Protein AF-A0A6C1CCD1-F1 (afdb_monomer_lite)

Structure (mmCIF, N/CA/C/O backbone):
data_AF-A0A6C1CCD1-F1
#
_entry.id   AF-A0A6C1CCD1-F1
#
loop_
_atom_site.group_PDB
_atom_site.id
_atom_site.type_symbol
_atom_site.label_atom_id
_atom_site.label_alt_id
_atom_site.label_comp_id
_atom_site.label_asym_id
_atom_site.label_entity_id
_atom_site.label_seq_id
_atom_site.pdbx_PDB_ins_code
_atom_site.Cartn_x
_atom_site.Cartn_y
_atom_site.Cartn_z
_atom_site.occupancy
_atom_site.B_iso_or_equiv
_atom_site.auth_seq_id
_atom_site.auth_comp_id
_atom_site.auth_asym_id
_atom_site.auth_atom_id
_atom_site.pdbx_PDB_model_num
ATOM 1 N N . MET A 1 1 ? -12.111 0.740 2.385 1.00 74.69 1 MET A N 1
ATOM 2 C CA . MET A 1 1 ? -10.955 1.559 2.823 1.00 74.69 1 MET A CA 1
ATOM 3 C C . MET A 1 1 ? -9.667 0.750 2.963 1.00 74.69 1 MET A C 1
ATOM 5 O O . MET A 1 1 ? -8.777 0.962 2.158 1.00 74.69 1 MET A O 1
ATOM 9 N N . TYR A 1 2 ? -9.517 -0.179 3.922 1.00 77.62 2 TYR A N 1
ATOM 10 C CA . TYR A 1 2 ? -8.258 -0.946 4.051 1.00 77.62 2 TYR A CA 1
ATOM 11 C C . TYR A 1 2 ? -8.014 -1.945 2.901 1.00 77.62 2 TYR A C 1
ATOM 13 O O . TYR A 1 2 ? -6.892 -2.056 2.410 1.00 77.62 2 TYR A O 1
ATOM 21 N N . GLU A 1 3 ? -9.058 -2.639 2.435 1.00 80.81 3 GLU A N 1
ATOM 22 C CA . GLU A 1 3 ? -8.951 -3.547 1.281 1.00 80.81 3 GLU A CA 1
ATOM 23 C C . GLU A 1 3 ? -8.674 -2.789 -0.030 1.00 80.81 3 GLU A C 1
ATOM 25 O O . GLU A 1 3 ? -7.827 -3.217 -0.810 1.00 80.81 3 GLU A O 1
ATOM 30 N N . ASP A 1 4 ? -9.261 -1.603 -0.216 1.00 83.50 4 ASP A N 1
ATOM 31 C CA . ASP A 1 4 ? -8.939 -0.725 -1.354 1.00 83.50 4 ASP A CA 1
ATOM 32 C C . ASP A 1 4 ? -7.466 -0.283 -1.312 1.00 83.50 4 ASP A C 1
ATOM 34 O O . ASP A 1 4 ? -6.770 -0.294 -2.325 1.00 83.50 4 ASP A O 1
ATOM 38 N N . ALA A 1 5 ? -6.944 0.024 -0.119 1.00 83.31 5 ALA A N 1
ATOM 39 C CA . ALA A 1 5 ? -5.538 0.373 0.053 1.00 83.31 5 ALA A CA 1
ATOM 40 C C . ALA A 1 5 ? -4.589 -0.809 -0.233 1.00 83.31 5 ALA A C 1
ATOM 42 O O . ALA A 1 5 ? -3.480 -0.606 -0.727 1.00 83.31 5 ALA A O 1
ATOM 43 N N . LYS A 1 6 ? -5.002 -2.057 0.033 1.00 86.69 6 LYS A N 1
ATOM 44 C CA . LYS A 1 6 ? -4.247 -3.247 -0.401 1.00 86.69 6 LYS A CA 1
ATOM 45 C C . LYS A 1 6 ? -4.239 -3.390 -1.922 1.00 86.69 6 LYS A C 1
ATOM 47 O O . LYS A 1 6 ? -3.184 -3.709 -2.468 1.00 86.69 6 LYS A O 1
ATOM 52 N N . ALA A 1 7 ? -5.373 -3.155 -2.582 1.00 91.06 7 ALA A N 1
ATOM 53 C CA . ALA A 1 7 ? -5.458 -3.183 -4.040 1.00 91.06 7 ALA A CA 1
ATOM 54 C C . ALA A 1 7 ? -4.522 -2.135 -4.665 1.00 91.06 7 ALA A C 1
ATOM 56 O O . ALA A 1 7 ? -3.723 -2.479 -5.533 1.00 91.06 7 ALA A O 1
ATOM 57 N N . GLY A 1 8 ? -4.502 -0.910 -4.127 1.00 88.25 8 GLY A N 1
ATOM 58 C CA . GLY A 1 8 ? -3.578 0.141 -4.568 1.00 88.25 8 GLY A CA 1
ATOM 59 C C . GLY A 1 8 ? -2.096 -0.241 -4.437 1.00 88.25 8 GLY A C 1
ATOM 60 O O . GLY A 1 8 ? -1.307 0.023 -5.342 1.00 88.25 8 GLY A O 1
ATOM 61 N N . VAL A 1 9 ? -1.704 -0.939 -3.362 1.00 92.75 9 VAL A N 1
ATOM 62 C CA . VAL A 1 9 ? -0.330 -1.467 -3.221 1.00 92.75 9 VAL A CA 1
ATOM 63 C C . VAL A 1 9 ? -0.027 -2.554 -4.258 1.00 92.75 9 VAL A C 1
ATOM 65 O O . VAL A 1 9 ? 1.097 -2.621 -4.755 1.00 92.75 9 VAL A O 1
ATOM 68 N N . ALA A 1 10 ? -0.990 -3.421 -4.580 1.00 94.06 10 ALA A N 1
ATOM 69 C CA . ALA A 1 10 ? -0.799 -4.464 -5.586 1.00 94.06 10 ALA A CA 1
ATOM 70 C C . ALA A 1 10 ? -0.605 -3.868 -6.990 1.00 94.06 10 ALA A C 1
ATOM 72 O O . ALA A 1 10 ? 0.312 -4.274 -7.702 1.00 94.06 10 ALA A O 1
ATOM 73 N N . GLU A 1 11 ? -1.398 -2.859 -7.351 1.00 93.56 11 GLU A N 1
ATOM 74 C CA . GLU A 1 11 ? -1.240 -2.132 -8.613 1.00 93.56 11 GLU A CA 1
ATOM 75 C C . GLU A 1 11 ? 0.106 -1.408 -8.705 1.00 93.56 11 GLU A C 1
ATOM 77 O O . GLU A 1 11 ? 0.803 -1.534 -9.711 1.00 93.56 11 GLU A O 1
ATOM 82 N N . ALA A 1 12 ? 0.515 -0.698 -7.648 1.00 93.56 12 ALA A N 1
ATOM 83 C CA . ALA A 1 12 ? 1.795 0.007 -7.635 1.00 93.56 12 ALA A CA 1
ATOM 84 C C . ALA A 1 12 ? 2.985 -0.963 -7.748 1.00 93.56 12 ALA A C 1
ATOM 86 O O . ALA A 1 12 ? 3.949 -0.693 -8.461 1.00 93.56 12 ALA A O 1
ATOM 87 N N . ARG A 1 13 ? 2.898 -2.151 -7.129 1.00 94.06 13 ARG A N 1
ATOM 88 C CA . ARG A 1 13 ? 3.904 -3.214 -7.311 1.00 94.06 13 ARG A CA 1
ATOM 89 C C . ARG A 1 13 ? 3.995 -3.676 -8.758 1.00 94.06 13 ARG A C 1
ATOM 91 O O . ARG A 1 13 ? 5.103 -3.879 -9.246 1.00 94.06 13 ARG A O 1
ATOM 98 N N . GLN A 1 14 ? 2.859 -3.834 -9.434 1.00 94.56 14 GLN A N 1
ATOM 99 C CA . GLN A 1 14 ? 2.856 -4.204 -10.845 1.00 94.56 14 GLN A CA 1
ATOM 100 C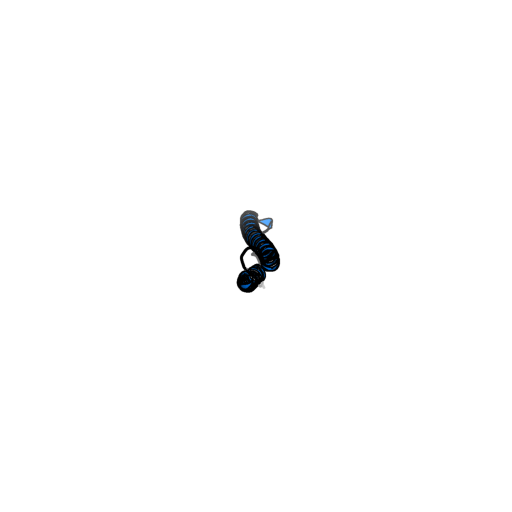 C . GLN A 1 14 ? 3.522 -3.116 -11.698 1.00 94.56 14 GLN A C 1
ATOM 102 O O . GLN A 1 14 ? 4.373 -3.439 -12.519 1.00 94.56 14 GLN A O 1
ATOM 107 N N . ARG A 1 15 ? 3.242 -1.831 -11.437 1.00 91.81 15 ARG A N 1
ATOM 108 C CA . ARG A 1 15 ? 3.897 -0.717 -12.146 1.00 91.81 15 ARG A CA 1
ATOM 109 C C . ARG A 1 15 ? 5.410 -0.694 -11.943 1.00 91.81 15 ARG A C 1
ATOM 111 O O . ARG A 1 15 ? 6.133 -0.469 -12.907 1.00 91.81 15 ARG A O 1
ATOM 118 N N . VAL A 1 16 ? 5.905 -0.985 -10.736 1.00 93.44 16 VAL A N 1
ATOM 119 C CA . VAL A 1 16 ? 7.354 -1.120 -10.482 1.00 93.44 16 VAL A CA 1
ATOM 120 C C . VAL A 1 16 ? 7.952 -2.268 -11.293 1.00 93.44 16 VAL A C 1
ATOM 122 O O . VAL A 1 16 ? 9.010 -2.097 -11.896 1.00 93.44 16 VAL A O 1
ATOM 125 N N . LEU A 1 17 ? 7.283 -3.425 -11.341 1.00 93.00 17 LEU A N 1
ATOM 126 C CA . LEU A 1 17 ? 7.740 -4.566 -12.141 1.00 93.00 17 LEU A CA 1
ATOM 127 C C . LEU A 1 17 ? 7.806 -4.201 -13.627 1.00 93.00 17 LEU A C 1
ATOM 129 O O . LEU A 1 17 ? 8.831 -4.434 -14.267 1.00 93.00 17 LEU A O 1
ATOM 133 N N . ASP A 1 18 ? 6.769 -3.558 -14.152 1.00 92.75 18 ASP A N 1
ATOM 134 C CA . ASP A 1 18 ? 6.710 -3.154 -15.555 1.00 92.75 18 ASP A CA 1
ATOM 135 C C . ASP A 1 18 ? 7.773 -2.088 -15.878 1.00 92.75 18 ASP A C 1
ATOM 137 O O . ASP A 1 18 ? 8.453 -2.158 -16.903 1.00 92.75 18 ASP A O 1
ATOM 141 N N . ALA A 1 19 ? 7.978 -1.124 -14.977 1.00 91.00 19 ALA A N 1
ATOM 142 C CA . ALA A 1 19 ? 8.978 -0.072 -15.130 1.00 91.00 19 ALA A CA 1
ATOM 143 C C . ALA A 1 19 ? 10.420 -0.587 -14.988 1.00 91.00 19 ALA A C 1
ATOM 145 O O . ALA A 1 19 ? 11.331 -0.032 -15.613 1.00 91.00 19 ALA A O 1
ATOM 146 N N . SER A 1 20 ? 10.631 -1.668 -14.227 1.00 89.38 20 SER A N 1
ATOM 147 C CA . SER A 1 20 ? 11.951 -2.280 -14.020 1.00 89.38 20 SER A CA 1
ATOM 148 C C . SER A 1 20 ? 12.544 -2.873 -15.300 1.00 89.38 20 SER A C 1
ATOM 150 O O . SER A 1 20 ? 13.765 -2.967 -15.429 1.00 89.38 20 SER A O 1
ATOM 152 N N . ALA A 1 21 ? 11.703 -3.176 -16.297 1.00 90.31 21 ALA A N 1
ATOM 153 C CA . ALA A 1 21 ? 12.146 -3.591 -17.626 1.00 90.31 21 ALA A CA 1
ATOM 154 C C . ALA A 1 21 ? 12.990 -2.518 -18.343 1.00 90.31 21 ALA A C 1
ATOM 156 O O . ALA A 1 21 ? 13.780 -2.849 -19.225 1.00 90.31 21 ALA A O 1
ATOM 157 N N . GLY A 1 22 ? 12.854 -1.241 -17.961 1.00 81.56 22 GLY A N 1
ATOM 158 C CA . GLY A 1 22 ? 13.667 -0.138 -18.481 1.00 81.56 22 GLY A CA 1
ATOM 159 C C . GLY A 1 22 ? 15.060 -0.011 -17.850 1.00 81.56 22 GLY A C 1
ATOM 160 O O . GLY A 1 22 ? 15.819 0.863 -18.261 1.00 81.56 22 GLY A O 1
ATOM 161 N N . GLY A 1 23 ? 15.402 -0.859 -16.874 1.00 83.81 23 GLY A N 1
ATOM 162 C CA . GLY A 1 23 ? 16.659 -0.802 -16.129 1.00 83.81 23 GLY A CA 1
ATOM 163 C C . GLY A 1 23 ? 16.585 0.032 -14.837 1.00 83.81 23 GLY A C 1
ATOM 164 O O . GLY A 1 23 ? 15.606 0.744 -14.607 1.00 83.81 23 GLY A O 1
ATOM 165 N N . PRO A 1 24 ? 17.615 -0.064 -13.975 1.00 81.56 24 PRO A N 1
ATOM 166 C CA . PRO A 1 24 ? 17.601 0.483 -12.613 1.00 81.56 24 PRO A CA 1
ATOM 167 C C . PRO A 1 24 ? 17.598 2.018 -12.546 1.00 81.56 24 PRO A C 1
ATOM 169 O O . PRO A 1 24 ? 17.032 2.575 -11.613 1.00 81.56 24 PRO A O 1
ATOM 172 N N . ASP A 1 25 ? 18.163 2.696 -13.547 1.00 84.94 25 ASP A N 1
ATOM 173 C CA . ASP A 1 25 ? 18.216 4.167 -13.616 1.00 84.94 25 ASP A CA 1
ATOM 174 C C . ASP A 1 25 ? 17.074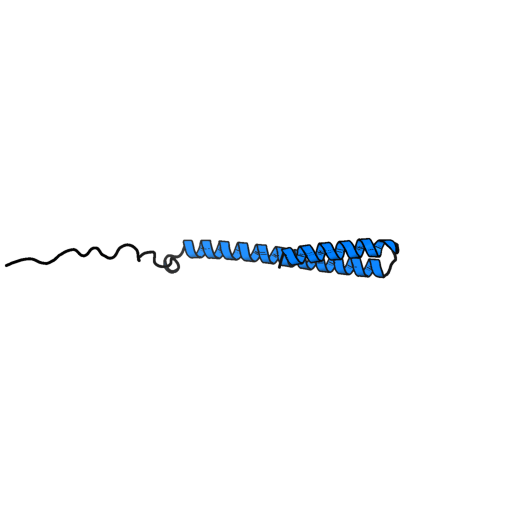 4.759 -14.459 1.00 84.94 25 ASP A C 1
ATOM 176 O O . ASP A 1 25 ? 17.108 5.918 -14.879 1.00 84.94 25 ASP A O 1
ATOM 180 N N . SER A 1 26 ? 16.055 3.951 -14.762 1.00 88.25 26 SER A N 1
ATOM 181 C CA . SER A 1 26 ? 14.902 4.400 -15.531 1.00 88.25 26 SER A CA 1
ATOM 182 C C . SER A 1 26 ? 14.108 5.442 -14.731 1.00 88.25 26 SER A C 1
ATOM 184 O O . SER A 1 26 ? 13.667 5.145 -13.619 1.00 88.25 26 SER A O 1
ATOM 186 N N . PRO A 1 27 ? 13.813 6.630 -15.292 1.00 89.69 27 PRO A N 1
ATOM 187 C CA . PRO A 1 27 ? 12.972 7.620 -14.616 1.00 89.69 27 PRO A CA 1
ATOM 188 C C . PRO A 1 27 ? 11.564 7.079 -14.333 1.00 89.69 27 PRO A C 1
ATOM 190 O O . PRO A 1 27 ? 10.965 7.422 -13.321 1.00 89.69 27 PRO A O 1
ATOM 193 N N . ARG A 1 28 ? 11.066 6.162 -15.176 1.00 87.94 28 ARG A N 1
ATOM 194 C CA . ARG A 1 28 ? 9.792 5.465 -14.942 1.00 87.94 28 ARG A CA 1
ATOM 195 C C . ARG A 1 28 ? 9.849 4.537 -13.733 1.00 87.94 28 ARG A C 1
ATOM 197 O O . ARG A 1 28 ? 8.831 4.322 -13.090 1.00 87.94 28 ARG A O 1
ATOM 204 N N . LEU A 1 29 ? 11.016 3.951 -13.449 1.00 92.00 29 LEU A N 1
ATOM 205 C CA . LEU A 1 29 ? 11.192 3.096 -12.279 1.00 92.00 29 LEU A CA 1
ATOM 206 C C . LEU A 1 29 ? 11.212 3.934 -11.001 1.00 92.00 29 LEU A C 1
ATOM 208 O O . LEU A 1 29 ? 10.570 3.542 -10.034 1.00 92.00 29 LEU A O 1
ATOM 212 N N . ALA A 1 30 ? 11.890 5.084 -11.015 1.00 91.75 30 ALA A N 1
ATOM 213 C CA . ALA A 1 30 ? 11.871 6.020 -9.893 1.00 91.75 30 ALA A CA 1
ATOM 214 C C . ALA A 1 30 ? 10.437 6.475 -9.565 1.00 91.75 30 ALA A C 1
ATOM 216 O O . ALA A 1 30 ? 9.989 6.313 -8.436 1.00 91.75 30 ALA A O 1
ATOM 217 N N . GLU A 1 31 ? 9.680 6.913 -10.574 1.00 93.19 31 GLU A N 1
ATOM 218 C CA . GLU A 1 31 ? 8.278 7.322 -10.406 1.00 93.19 31 GLU A CA 1
ATOM 219 C C . GLU A 1 31 ? 7.392 6.176 -9.884 1.00 93.19 31 GLU A C 1
ATOM 221 O O . GLU A 1 31 ? 6.613 6.358 -8.950 1.00 93.19 31 GLU A O 1
ATOM 226 N N . ALA A 1 32 ? 7.552 4.958 -10.415 1.00 92.81 32 ALA A N 1
ATOM 227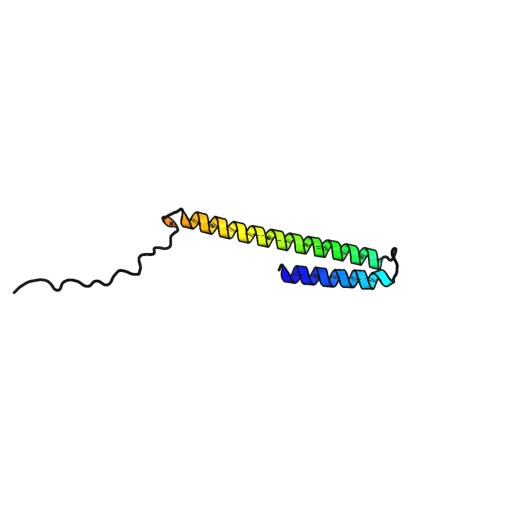 C CA . ALA A 1 32 ? 6.793 3.803 -9.941 1.00 92.81 32 ALA A CA 1
ATOM 228 C C . ALA A 1 32 ? 7.132 3.416 -8.487 1.00 92.81 32 ALA A C 1
ATOM 230 O O . ALA A 1 32 ? 6.267 2.925 -7.757 1.00 92.81 32 ALA A O 1
ATOM 231 N N . LEU A 1 33 ? 8.381 3.613 -8.054 1.00 94.00 33 LEU A N 1
ATOM 232 C CA . LEU A 1 33 ? 8.795 3.382 -6.669 1.00 94.00 33 LEU A CA 1
ATOM 233 C C . LEU A 1 33 ? 8.198 4.430 -5.725 1.00 94.00 33 LEU A C 1
ATOM 235 O O . LEU A 1 33 ? 7.704 4.048 -4.663 1.00 94.00 33 LEU A O 1
ATOM 239 N N . ASP A 1 34 ? 8.160 5.699 -6.135 1.00 96.00 34 ASP A N 1
ATOM 240 C CA . ASP A 1 34 ? 7.501 6.771 -5.380 1.00 96.00 34 ASP A CA 1
ATOM 241 C C . ASP A 1 34 ? 5.993 6.490 -5.222 1.00 96.00 34 ASP A C 1
ATOM 243 O O . ASP A 1 34 ? 5.432 6.602 -4.127 1.00 96.00 34 ASP A O 1
ATOM 247 N N . GLU A 1 35 ? 5.326 6.034 -6.290 1.00 93.50 35 GLU A N 1
ATOM 248 C CA . GLU A 1 35 ? 3.925 5.599 -6.229 1.00 93.50 35 GLU A CA 1
ATOM 249 C C . GLU A 1 35 ? 3.718 4.420 -5.265 1.00 93.50 35 GLU A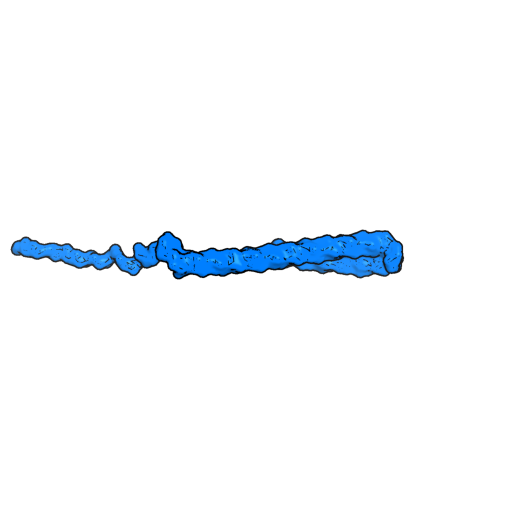 C 1
ATOM 251 O O . GLU A 1 35 ? 2.735 4.380 -4.514 1.00 93.50 35 GLU A O 1
ATOM 256 N N . LEU A 1 36 ? 4.638 3.450 -5.262 1.00 95.62 36 LEU A N 1
ATOM 257 C CA . LEU A 1 36 ? 4.584 2.313 -4.347 1.00 95.62 36 LEU A CA 1
ATOM 258 C C . LEU A 1 36 ? 4.763 2.751 -2.890 1.00 95.62 36 LEU A C 1
ATOM 260 O O . LEU A 1 36 ? 4.047 2.252 -2.016 1.00 95.62 36 LEU A O 1
ATOM 264 N N . GLU A 1 37 ? 5.677 3.679 -2.618 1.00 96.25 37 GLU A N 1
ATOM 265 C CA . GLU A 1 37 ? 5.862 4.245 -1.283 1.00 96.25 37 GLU A CA 1
ATOM 266 C C . GLU A 1 37 ? 4.589 4.956 -0.803 1.00 96.25 37 GLU A C 1
ATOM 268 O O . GLU A 1 37 ? 4.096 4.674 0.296 1.00 96.25 37 GLU A O 1
ATOM 273 N N . ALA A 1 38 ? 3.981 5.788 -1.653 1.00 94.00 38 ALA A N 1
ATOM 274 C CA . ALA A 1 38 ? 2.727 6.469 -1.343 1.00 94.00 38 ALA A CA 1
ATOM 275 C C . ALA A 1 38 ? 1.579 5.481 -1.061 1.00 94.00 38 ALA A C 1
ATOM 277 O O . ALA A 1 38 ? 0.836 5.637 -0.083 1.00 94.00 38 ALA A O 1
ATOM 278 N N . ALA A 1 39 ? 1.452 4.420 -1.865 1.00 92.50 39 ALA A N 1
ATOM 279 C CA . ALA A 1 39 ? 0.444 3.381 -1.658 1.00 92.50 39 ALA A CA 1
ATOM 280 C C . ALA A 1 39 ? 0.654 2.628 -0.331 1.00 92.50 39 ALA A C 1
ATOM 282 O O . ALA A 1 39 ? -0.307 2.328 0.388 1.00 92.50 39 ALA A O 1
ATOM 283 N N . LEU A 1 40 ? 1.909 2.342 0.033 1.00 91.62 40 LEU A N 1
ATOM 284 C CA . LEU A 1 40 ? 2.246 1.700 1.303 1.00 91.62 40 LEU A CA 1
ATOM 285 C C . LEU A 1 40 ? 1.921 2.598 2.500 1.00 91.62 40 LEU A C 1
ATOM 287 O O . LEU A 1 40 ? 1.325 2.109 3.465 1.00 91.62 40 LEU A O 1
ATOM 291 N N . ALA A 1 41 ? 2.241 3.891 2.421 1.00 92.31 41 ALA A N 1
ATOM 292 C CA . ALA A 1 41 ? 1.893 4.869 3.448 1.00 92.31 41 ALA A CA 1
ATOM 293 C C . ALA A 1 41 ? 0.370 4.976 3.633 1.00 92.31 41 ALA A C 1
ATOM 295 O O . ALA A 1 41 ? -0.126 4.958 4.762 1.00 92.31 41 ALA A O 1
ATOM 296 N N . HIS A 1 42 ? -0.392 4.994 2.534 1.00 89.19 42 HIS A N 1
ATOM 297 C CA . HIS A 1 42 ? -1.853 5.018 2.587 1.00 89.19 42 HIS A CA 1
ATOM 298 C C . HIS A 1 42 ? -2.435 3.760 3.251 1.00 89.19 42 HIS A C 1
ATOM 300 O O . HIS A 1 42 ? -3.305 3.854 4.123 1.00 89.19 42 HIS A O 1
ATOM 306 N N . ARG A 1 43 ? -1.924 2.572 2.901 1.00 92.44 43 ARG A N 1
ATOM 307 C CA . ARG A 1 43 ? -2.341 1.311 3.532 1.00 92.44 43 ARG A CA 1
ATOM 308 C C . ARG A 1 43 ? -2.038 1.291 5.026 1.00 92.44 43 ARG A C 1
ATOM 310 O O . ARG A 1 43 ? -2.857 0.793 5.800 1.00 92.44 43 ARG A O 1
ATOM 317 N N . GLU A 1 44 ? -0.891 1.820 5.435 1.00 91.31 44 GLU A N 1
ATOM 318 C CA . GLU A 1 44 ? -0.524 1.887 6.847 1.00 91.31 44 GLU A CA 1
ATOM 319 C C . GLU A 1 44 ? -1.416 2.865 7.622 1.00 91.31 44 GLU A C 1
ATOM 321 O O . GLU A 1 44 ? -1.920 2.514 8.689 1.00 91.31 44 GLU A O 1
ATOM 326 N N . ALA A 1 45 ? -1.731 4.032 7.053 1.00 88.94 45 ALA A N 1
ATOM 327 C CA . ALA A 1 45 ? -2.701 4.958 7.637 1.00 88.94 45 ALA A CA 1
ATOM 328 C C . ALA A 1 45 ? -4.092 4.314 7.796 1.00 88.94 45 ALA A C 1
ATOM 330 O O . ALA A 1 45 ? -4.721 4.428 8.851 1.00 88.94 45 ALA A O 1
ATOM 331 N N . ALA A 1 46 ? -4.556 3.571 6.786 1.00 87.50 46 ALA A N 1
ATOM 332 C CA . ALA A 1 46 ? -5.819 2.836 6.857 1.00 87.50 46 ALA A CA 1
ATOM 333 C C . ALA A 1 46 ? -5.797 1.734 7.937 1.00 87.50 46 ALA A C 1
ATOM 335 O O . ALA A 1 46 ? -6.800 1.509 8.622 1.00 87.50 46 ALA A O 1
ATOM 336 N N . ARG A 1 47 ? -4.649 1.066 8.126 1.00 83.44 47 ARG A N 1
ATOM 337 C CA . ARG A 1 47 ? -4.452 0.057 9.178 1.00 83.44 47 ARG A CA 1
ATOM 338 C C . ARG A 1 47 ? -4.538 0.674 10.572 1.00 83.44 47 ARG A C 1
ATOM 340 O O . ARG A 1 47 ? -5.218 0.116 11.432 1.00 83.44 47 ARG A O 1
ATOM 347 N N . LEU A 1 48 ? -3.862 1.803 10.790 1.00 87.69 48 LEU A N 1
ATOM 348 C CA . LEU A 1 48 ? -3.883 2.523 12.065 1.00 87.69 48 LEU A CA 1
ATOM 349 C C . LEU A 1 48 ? -5.296 2.987 12.406 1.00 87.69 48 LEU A C 1
ATOM 351 O O . LEU A 1 48 ? -5.784 2.675 13.485 1.00 87.69 48 LEU A O 1
ATOM 355 N N . ARG A 1 49 ? -6.002 3.589 11.444 1.00 81.88 49 ARG A N 1
ATOM 356 C CA . ARG A 1 49 ? -7.390 4.020 11.639 1.00 81.88 49 ARG A CA 1
ATOM 357 C C . ARG A 1 49 ? -8.320 2.869 12.025 1.00 81.88 49 ARG A C 1
ATOM 359 O O . ARG A 1 49 ? -9.094 2.995 12.961 1.00 81.88 49 ARG A O 1
ATOM 366 N N . THR A 1 50 ? -8.191 1.718 11.363 1.00 79.69 50 THR A N 1
ATOM 367 C CA . THR A 1 50 ? -8.983 0.521 11.704 1.00 79.69 50 THR A CA 1
ATOM 368 C C . THR A 1 50 ? -8.709 0.046 13.137 1.00 79.69 50 THR A C 1
ATOM 370 O O . THR A 1 50 ? -9.621 -0.391 13.839 1.00 79.69 50 THR A O 1
ATOM 373 N N . ARG A 1 51 ? -7.450 0.126 13.589 1.00 78.44 51 ARG A N 1
ATOM 374 C CA . ARG A 1 51 ? -7.061 -0.239 14.956 1.00 78.44 51 ARG A CA 1
ATOM 375 C C . ARG A 1 51 ? -7.605 0.753 15.984 1.00 78.44 51 ARG A C 1
ATOM 377 O O . ARG A 1 51 ? -8.088 0.311 17.024 1.00 78.44 51 ARG A O 1
ATOM 384 N N . ASP A 1 52 ? -7.533 2.047 15.689 1.00 82.62 52 ASP A N 1
ATOM 385 C CA . ASP A 1 52 ? -8.045 3.106 16.558 1.00 82.62 52 ASP A CA 1
ATOM 386 C C . ASP A 1 52 ? -9.565 3.004 16.706 1.00 82.62 52 ASP A C 1
ATOM 388 O O . ASP A 1 52 ? -10.063 3.037 17.828 1.00 82.62 52 ASP A O 1
ATOM 392 N N . ASP A 1 53 ? -10.295 2.766 15.614 1.00 80.06 53 ASP A N 1
ATOM 393 C CA . ASP A 1 53 ? -11.748 2.566 15.644 1.00 80.06 53 ASP A CA 1
ATOM 394 C C . ASP A 1 53 ? -12.127 1.340 16.497 1.00 80.06 53 ASP A C 1
ATOM 396 O O . ASP A 1 53 ? -13.025 1.409 17.337 1.00 80.06 53 ASP A O 1
ATOM 400 N N . ALA A 1 54 ? -11.413 0.217 16.349 1.00 79.81 54 ALA A N 1
ATOM 401 C CA . ALA A 1 54 ? -11.653 -0.984 17.153 1.00 79.81 54 ALA A CA 1
ATOM 402 C C . ALA A 1 54 ? -11.358 -0.762 18.647 1.00 79.81 54 ALA A C 1
ATOM 404 O O . ALA A 1 54 ? -12.101 -1.235 19.515 1.00 79.81 54 ALA A O 1
ATOM 405 N N . TRP A 1 55 ? -10.285 -0.030 18.957 1.00 83.38 55 TRP A N 1
ATOM 406 C CA . TRP A 1 55 ? -9.955 0.350 20.327 1.00 83.38 55 TRP A CA 1
ATOM 407 C C . TRP A 1 55 ? -11.009 1.296 20.917 1.00 83.38 55 TRP A C 1
ATOM 409 O O . TRP A 1 55 ? -11.496 1.032 22.016 1.00 83.38 55 TRP A O 1
ATOM 419 N N . LEU A 1 56 ? -11.428 2.329 20.177 1.00 76.94 56 LEU A N 1
ATOM 420 C CA . LEU A 1 56 ? -12.475 3.272 20.584 1.00 76.94 56 LEU A CA 1
ATOM 421 C C . LEU A 1 56 ? -13.799 2.560 20.867 1.00 76.94 56 LEU A C 1
ATOM 423 O O . LEU A 1 56 ? -14.407 2.807 21.904 1.00 76.94 56 LEU A O 1
ATOM 427 N N . LEU A 1 57 ? -14.229 1.643 19.995 1.00 80.81 57 LEU A N 1
ATOM 428 C CA . LEU A 1 57 ? -15.460 0.871 20.194 1.00 80.81 57 LEU A CA 1
ATOM 429 C C . LEU A 1 57 ? -15.379 -0.042 21.422 1.00 80.81 57 LEU A C 1
ATOM 431 O O . LEU A 1 57 ? -16.353 -0.165 22.163 1.00 80.81 57 LEU A O 1
ATOM 435 N N . THR A 1 58 ? -14.215 -0.644 21.674 1.00 80.69 58 THR A N 1
ATOM 436 C CA . THR A 1 58 ? -13.988 -1.462 22.874 1.00 80.69 58 THR A CA 1
ATOM 437 C C . THR A 1 58 ? -14.030 -0.606 24.140 1.00 80.69 58 THR A C 1
ATOM 439 O O . THR A 1 58 ? -14.683 -0.978 25.114 1.00 80.69 58 THR A O 1
ATOM 442 N N . ALA A 1 59 ? -13.375 0.559 24.127 1.00 75.81 59 ALA A N 1
ATOM 443 C CA . ALA A 1 59 ? -13.376 1.497 25.244 1.00 75.81 59 ALA A CA 1
ATOM 444 C C . ALA A 1 59 ? -14.782 2.055 25.521 1.00 75.81 59 ALA A C 1
ATOM 446 O O . ALA A 1 59 ? -15.193 2.099 26.679 1.00 75.81 59 ALA A O 1
ATOM 447 N N . LEU A 1 60 ? -15.547 2.406 24.479 1.00 72.44 60 LEU A N 1
ATOM 448 C CA . LEU A 1 60 ? -16.947 2.821 24.617 1.00 72.44 60 LEU A CA 1
ATOM 449 C C . LEU A 1 60 ? -17.819 1.699 25.186 1.00 72.44 60 LEU A C 1
ATOM 451 O O . LEU A 1 60 ? -18.620 1.947 26.082 1.00 72.44 60 LEU A O 1
ATOM 455 N N . GLY A 1 61 ? -17.660 0.468 24.693 1.00 77.12 61 GLY A N 1
ATOM 456 C CA . GLY A 1 61 ? -18.389 -0.690 25.209 1.00 77.12 61 GLY A CA 1
ATOM 457 C C . GLY A 1 61 ? -18.095 -0.947 26.688 1.00 77.12 61 GLY A C 1
ATOM 458 O O . GLY A 1 61 ? -19.019 -1.161 27.469 1.00 77.12 61 GLY A O 1
ATOM 459 N N . ALA A 1 62 ? -16.825 -0.863 27.092 1.00 74.56 62 ALA A N 1
ATOM 460 C CA . ALA A 1 62 ? -16.418 -1.001 28.488 1.00 74.56 62 ALA A CA 1
ATOM 461 C C . ALA A 1 62 ? -16.949 0.144 29.367 1.00 74.56 62 ALA A C 1
ATOM 463 O O . ALA A 1 62 ? -17.433 -0.116 30.464 1.00 74.56 62 ALA A O 1
ATOM 464 N N . ALA A 1 63 ? -16.910 1.391 28.888 1.00 64.94 63 ALA A N 1
ATOM 465 C CA . ALA A 1 63 ? -17.448 2.541 29.614 1.00 64.94 63 ALA A CA 1
ATOM 466 C C . ALA A 1 63 ? -18.971 2.435 29.809 1.00 64.94 63 ALA A C 1
ATOM 468 O O . ALA A 1 63 ? -19.457 2.593 30.928 1.00 64.94 63 ALA A O 1
ATOM 469 N N . ASN A 1 64 ? -19.712 2.070 28.758 1.00 61.09 64 ASN A N 1
ATOM 470 C CA . ASN A 1 64 ? -21.157 1.841 28.840 1.00 61.09 64 ASN A CA 1
ATOM 471 C C . ASN A 1 64 ? -21.529 0.661 29.751 1.00 61.09 64 ASN A C 1
ATOM 473 O O . ASN A 1 64 ? -22.636 0.638 30.271 1.00 61.09 64 ASN A O 1
ATOM 477 N N . ALA A 1 65 ? -20.641 -0.320 29.940 1.00 64.94 65 ALA A N 1
ATOM 478 C CA . ALA A 1 65 ? -20.881 -1.462 30.824 1.00 64.94 65 ALA A CA 1
ATOM 479 C C . ALA A 1 65 ? -20.651 -1.155 32.316 1.00 64.94 65 ALA A C 1
ATOM 481 O O . ALA A 1 65 ? -21.041 -1.954 33.167 1.00 64.94 65 ALA A O 1
ATOM 482 N N . ILE A 1 66 ? -19.980 -0.044 32.634 1.00 61.88 66 ILE A N 1
ATOM 483 C CA . ILE A 1 66 ? -19.651 0.363 34.008 1.00 61.88 66 ILE A CA 1
ATOM 484 C C . ILE A 1 66 ? -20.683 1.360 34.552 1.00 61.88 66 ILE A C 1
ATOM 486 O O . ILE A 1 66 ? -20.874 1.425 35.766 1.00 61.88 66 ILE A O 1
ATOM 490 N N . ASP A 1 67 ? -21.351 2.123 33.682 1.00 56.75 67 ASP A N 1
ATOM 491 C CA . ASP A 1 67 ? -22.253 3.200 34.080 1.00 56.75 67 ASP A CA 1
ATOM 492 C C . ASP A 1 67 ? -23.746 2.830 33.918 1.00 56.75 67 ASP A C 1
ATOM 494 O O . ASP A 1 67 ? -24.251 2.808 32.788 1.00 56.75 67 ASP A O 1
ATOM 498 N N . PRO A 1 68 ? -24.485 2.620 35.035 1.00 60.50 68 PRO A N 1
ATOM 499 C CA . PRO A 1 68 ? -25.921 2.323 35.073 1.00 60.50 68 PRO A CA 1
ATOM 500 C C . PRO A 1 68 ? -26.788 3.220 34.184 1.00 60.50 68 PRO A C 1
ATOM 502 O O . PRO A 1 68 ? -27.807 2.755 33.680 1.00 60.50 68 PRO A O 1
ATOM 505 N N . GLN A 1 69 ? -26.405 4.487 33.985 1.00 61.97 69 GLN A N 1
ATOM 506 C CA . GLN A 1 69 ? -27.207 5.455 33.229 1.00 61.97 69 GLN A CA 1
ATOM 507 C C . GLN A 1 69 ? -27.139 5.265 31.702 1.00 61.97 69 GLN A C 1
ATOM 509 O O . GLN A 1 69 ? -27.984 5.802 30.988 1.00 61.97 69 GLN A O 1
ATOM 514 N N . TYR A 1 70 ? -26.160 4.500 31.200 1.00 57.25 70 TYR A N 1
ATOM 515 C CA . TYR A 1 70 ? -25.995 4.166 29.776 1.00 57.25 70 TYR A CA 1
ATOM 516 C C . TYR A 1 70 ? -26.450 2.743 29.427 1.00 57.25 70 TYR A C 1
ATOM 518 O O . TYR A 1 70 ? -26.495 2.379 28.247 1.00 57.25 70 TYR A O 1
ATOM 526 N N . HIS A 1 71 ? -26.849 1.943 30.419 1.00 57.56 71 HI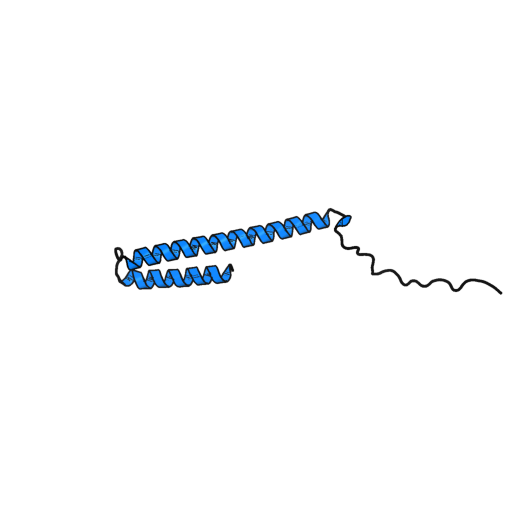S A N 1
ATOM 527 C CA . HIS A 1 71 ? -27.598 0.723 30.161 1.00 57.56 71 HIS A CA 1
ATOM 528 C C . HIS A 1 71 ? -28.995 1.134 29.699 1.00 57.56 71 HIS A C 1
ATOM 530 O O . HIS A 1 71 ? -29.825 1.546 30.506 1.00 57.56 71 HIS A O 1
ATOM 536 N N . GLY A 1 72 ? -29.248 1.052 28.388 1.00 52.34 72 GLY A N 1
ATOM 537 C CA . GLY A 1 72 ? -30.601 1.161 27.850 1.00 52.34 72 GLY A CA 1
ATOM 538 C C . GLY A 1 72 ? -31.523 0.275 28.681 1.00 52.34 72 GLY A C 1
ATOM 539 O O . GLY A 1 72 ? -31.269 -0.919 28.811 1.00 52.34 72 GLY A O 1
ATOM 540 N N . ASP A 1 73 ? -32.507 0.904 29.317 1.00 49.41 73 ASP A N 1
ATOM 541 C CA . ASP A 1 73 ? -33.326 0.343 30.383 1.00 49.41 73 ASP A CA 1
ATOM 542 C C . ASP A 1 73 ? -33.860 -1.047 29.990 1.00 49.41 73 ASP A C 1
ATOM 544 O O . ASP A 1 73 ? -34.801 -1.186 29.206 1.00 49.41 73 ASP A O 1
ATOM 548 N N . SER A 1 74 ? -33.252 -2.109 30.530 1.00 51.06 74 SER A N 1
ATOM 549 C CA . SER A 1 74 ? -33.686 -3.495 30.300 1.00 51.06 74 SER A CA 1
ATOM 550 C C . SER A 1 74 ? -35.075 -3.775 30.897 1.00 51.06 74 SER A C 1
ATOM 552 O O . SER A 1 74 ? -35.595 -4.887 30.786 1.00 51.06 74 SER A O 1
ATOM 554 N N . ARG A 1 75 ? -35.718 -2.782 31.526 1.00 48.53 75 ARG A N 1
ATOM 555 C CA . ARG A 1 75 ? -37.106 -2.844 31.986 1.00 48.53 75 ARG A CA 1
ATOM 556 C C . ARG A 1 75 ? -38.095 -2.491 30.878 1.00 48.53 75 ARG A C 1
ATOM 558 O O . ARG A 1 75 ? -38.822 -1.508 30.945 1.00 48.53 75 ARG A O 1
ATOM 565 N N . SER A 1 76 ? -38.226 -3.378 29.900 1.00 46.62 76 SER A N 1
ATOM 566 C CA . SER A 1 76 ? -39.492 -3.504 29.159 1.00 46.62 76 SER A CA 1
ATOM 567 C C . SER A 1 76 ? -39.876 -4.953 28.844 1.00 46.62 76 SER A C 1
ATOM 569 O O . SER A 1 76 ? -40.662 -5.213 27.941 1.00 46.62 76 SER A O 1
ATOM 571 N N . VAL A 1 77 ? -39.410 -5.914 29.652 1.00 49.84 77 VAL A N 1
ATOM 572 C CA . VAL A 1 77 ? -39.999 -7.264 29.727 1.00 49.84 77 VAL A CA 1
ATOM 573 C C . VAL A 1 77 ? -40.248 -7.619 31.189 1.00 49.84 77 VAL A C 1
ATOM 575 O O . VAL A 1 77 ? -39.559 -8.446 31.755 1.00 49.84 77 VAL A O 1
ATOM 578 N N . THR A 1 78 ? -41.213 -6.950 31.818 1.00 48.88 78 THR A N 1
ATOM 579 C CA . THR A 1 78 ? -42.039 -7.482 32.923 1.00 48.88 78 THR A CA 1
ATOM 580 C C . THR A 1 78 ? -43.063 -6.412 33.284 1.00 48.88 78 THR A C 1
ATOM 582 O O . THR A 1 78 ? -42.776 -5.507 34.062 1.00 48.88 78 THR A O 1
ATOM 585 N N . GLY A 1 79 ? -44.246 -6.471 32.671 1.00 44.38 79 GLY A N 1
ATOM 586 C CA . GLY A 1 79 ? -45.265 -5.443 32.877 1.00 44.38 79 GLY A CA 1
ATOM 587 C C . GLY A 1 79 ? -46.622 -5.731 32.243 1.00 44.38 79 GLY A C 1
ATOM 588 O O . GLY A 1 79 ? -47.242 -4.824 31.703 1.00 44.38 79 GLY A O 1
ATOM 589 N N . ARG A 1 80 ? -47.104 -6.979 32.299 1.00 40.94 80 ARG A N 1
ATOM 590 C CA . ARG A 1 80 ? -48.554 -7.239 32.320 1.00 40.94 80 ARG A CA 1
ATOM 591 C C . ARG A 1 80 ? -48.863 -8.445 33.206 1.00 40.94 80 ARG A C 1
ATOM 593 O O . ARG A 1 80 ? -49.334 -9.477 32.750 1.00 40.94 80 ARG A O 1
ATOM 600 N N . SER A 1 81 ? -48.587 -8.293 34.494 1.00 47.59 81 SER A N 1
ATOM 601 C CA . SER A 1 81 ? -49.334 -8.977 35.547 1.00 47.59 81 SER A CA 1
ATOM 602 C C . SER A 1 81 ? -50.545 -8.104 35.887 1.00 47.59 81 SER A C 1
ATOM 604 O O . SER A 1 81 ? -50.443 -7.205 36.715 1.00 47.59 81 SER A O 1
ATOM 606 N N . ASN A 1 82 ? -51.675 -8.334 35.210 1.00 41.28 82 ASN A N 1
ATOM 607 C CA . ASN A 1 82 ? -52.978 -7.848 35.674 1.00 41.28 82 ASN A CA 1
ATOM 608 C C . ASN A 1 82 ? -53.461 -8.815 36.762 1.00 41.28 82 ASN A C 1
ATOM 610 O O . ASN A 1 82 ? -54.085 -9.832 36.464 1.00 41.28 82 ASN A O 1
ATOM 614 N N . GLY A 1 83 ? -53.108 -8.520 38.009 1.00 50.41 83 GLY A N 1
ATOM 615 C CA . GLY A 1 83 ? -53.794 -9.063 39.173 1.00 50.41 83 GLY A CA 1
ATOM 616 C C . GLY A 1 83 ? -54.963 -8.157 39.561 1.00 50.41 83 GLY A C 1
ATOM 617 O O . GLY A 1 83 ? -54.862 -6.943 39.436 1.00 50.41 83 GLY A O 1
ATOM 618 N N . GLU A 1 84 ? -56.027 -8.791 40.055 1.00 41.47 84 GLU A N 1
ATOM 619 C CA . GLU A 1 84 ? -57.060 -8.221 40.934 1.00 41.47 84 GLU A CA 1
ATOM 620 C C . GLU A 1 84 ? -58.226 -7.461 40.269 1.00 41.47 84 GLU A C 1
ATOM 622 O O . GLU A 1 84 ? -58.268 -6.238 40.166 1.00 41.47 84 GLU A O 1
ATOM 627 N N . GLN A 1 85 ? -59.265 -8.229 39.913 1.00 44.00 85 GLN A N 1
ATOM 628 C CA . GLN A 1 85 ? -60.649 -7.779 40.095 1.00 44.00 85 GLN A CA 1
ATOM 629 C C . GLN A 1 85 ? -60.957 -7.836 41.600 1.00 44.00 85 GLN A C 1
ATOM 631 O O . GLN A 1 85 ? -60.743 -8.868 42.234 1.00 44.00 85 GLN A O 1
ATOM 636 N N . GLY A 1 86 ? -61.368 -6.692 42.153 1.00 38.97 86 GLY A N 1
ATOM 637 C CA . GLY A 1 86 ? -61.532 -6.443 43.586 1.00 38.97 86 GLY A CA 1
ATOM 638 C C . GLY A 1 86 ? -62.698 -7.178 44.270 1.00 38.97 86 GLY A C 1
ATOM 639 O O . GLY A 1 86 ? -63.435 -7.928 43.629 1.00 38.97 86 GLY A O 1
ATOM 640 N N . PRO A 1 87 ? -62.862 -6.972 45.591 1.00 53.47 87 PRO A N 1
ATOM 641 C CA . PRO A 1 87 ? -63.772 -7.750 46.424 1.00 53.47 87 PRO A CA 1
ATOM 642 C C . PRO A 1 87 ? -65.209 -7.190 46.495 1.00 53.47 87 PRO A C 1
ATOM 644 O O . PRO A 1 87 ? -65.435 -5.988 46.366 1.00 53.47 87 PRO A O 1
ATOM 647 N N . THR A 1 88 ? -66.127 -8.103 46.853 1.00 38.00 88 THR A N 1
ATOM 648 C CA . THR A 1 88 ? -67.446 -7.945 47.523 1.00 38.00 88 THR A CA 1
ATOM 649 C C . THR A 1 88 ? -68.606 -7.244 46.800 1.00 38.00 88 THR A C 1
ATOM 651 O O . THR A 1 88 ? -68.598 -6.028 46.644 1.00 38.00 88 THR A O 1
ATOM 654 N N . ALA A 1 89 ? -69.686 -7.995 46.535 1.00 45.88 89 ALA A N 1
ATOM 655 C CA . ALA A 1 89 ? -70.907 -8.023 47.365 1.00 45.88 89 ALA A CA 1
ATOM 656 C C . ALA A 1 89 ? -71.763 -9.257 47.029 1.00 45.88 89 ALA A C 1
ATOM 658 O O . ALA A 1 89 ? -71.855 -9.591 45.827 1.00 45.88 89 ALA A O 1
#

Sequence (89 aa):
MYEDAKAGVAEARQRVLDASAGGPDSPRLAEALDELEAALAHREAARLRTRDDAWLLTALGAA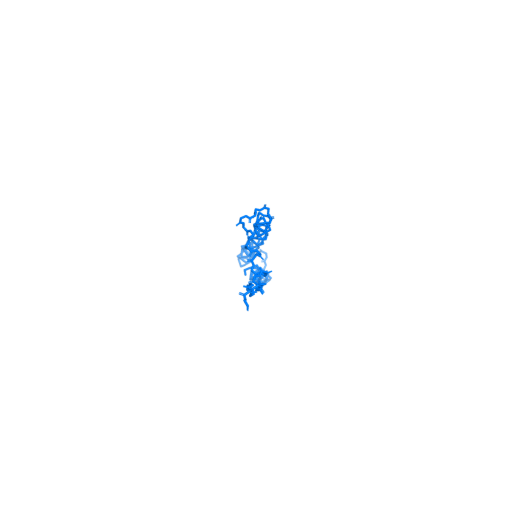NAIDPQYHGDSRSVTGRSNGEQGPTA

Organism: NCBI:txid1888

Radius of gyration: 29.7 Å; chains: 1; bounding box: 89×17×66 Å

Secondary structure (DSSP, 8-state):
-HHHHHHHHHHHHHHHHHHHTT-TT-HHHHHHHHHHHHHHHHHHHHHHHHHHHHHHHHHHHHHHHH-GGGS---TTSS-----------

pLDDT: mean 76.27, std 17.99, range [38.0, 96.25]

Foldseek 3Di:
DLVVLVVQLVVLVVQLVVQCVVPDPRPSNVVSVVSNVVSVVVNVVVVVVVVVVVVVVVVVVVVLVVDPVNPPPPPPPDPPPPDDPDDDD